Protein AF-A0A958RUN6-F1 (afdb_monomer_lite)

Secondary structure (DSSP, 8-state):
--------S--------------------EEEEETTEEEEHHHHHHHHHHHHHH-SSPPPHHHHHHHHHHHHHHHHHHHHTTGGG-TTGGGT-

Foldseek 3Di:
DDDDDDDDDPDPPPPPPPPPPPPPDDDFAFPDDDPPDTDGPVNLCVVQVVQVVVDPDGDPSVVSVVVVNVVVVVVVVCVVVVVVPDPVNVVVD

Radius of gyration: 27.79 Å; chains: 1; bounding box: 73×77×32 Å

pLDDT: mean 83.46, std 16.83, range [47.75, 97.38]

Structure (mmCIF, N/CA/C/O backbone):
data_AF-A0A958RUN6-F1
#
_entry.id   AF-A0A958RUN6-F1
#
loop_
_atom_site.group_PDB
_atom_site.id
_atom_site.type_symbol
_atom_site.label_atom_id
_atom_site.label_alt_id
_atom_site.label_comp_id
_atom_site.label_asym_id
_atom_site.label_entity_id
_atom_site.label_seq_id
_atom_site.pdbx_PDB_ins_code
_atom_site.Cartn_x
_atom_site.Cartn_y
_atom_site.Cartn_z
_atom_site.occupancy
_atom_site.B_iso_or_equiv
_atom_site.auth_seq_id
_atom_site.auth_comp_id
_atom_site.auth_asym_id
_atom_site.auth_atom_id
_atom_site.pdbx_PDB_model_num
ATOM 1 N N . MET A 1 1 ? -63.294 -54.396 15.831 1.00 54.34 1 MET A N 1
ATOM 2 C CA . MET A 1 1 ? -62.291 -54.966 14.899 1.00 54.34 1 MET A CA 1
ATOM 3 C C . MET A 1 1 ? -62.187 -54.039 13.697 1.00 54.34 1 MET A C 1
ATOM 5 O O . MET A 1 1 ? -63.207 -53.456 13.366 1.00 54.34 1 MET A O 1
ATOM 9 N N . PHE A 1 2 ? -60.991 -53.931 13.099 1.00 47.75 2 PHE A N 1
ATOM 10 C CA . PHE A 1 2 ? -60.536 -52.940 12.096 1.00 47.75 2 PHE A CA 1
ATOM 11 C C . PHE A 1 2 ? -60.237 -51.561 12.708 1.00 47.75 2 PHE A C 1
ATOM 13 O O . PHE A 1 2 ? -61.108 -50.955 13.308 1.00 47.75 2 PHE A O 1
ATOM 20 N N . GLY A 1 3 ? -59.041 -50.985 12.661 1.00 49.62 3 GLY A N 1
ATOM 21 C CA . GLY A 1 3 ? -57.762 -51.330 12.043 1.00 49.62 3 GLY A CA 1
ATOM 22 C C . GLY A 1 3 ? -56.915 -50.053 12.133 1.00 49.62 3 GLY A C 1
ATOM 23 O O . GLY A 1 3 ? -57.400 -48.982 11.784 1.00 49.62 3 GLY A O 1
ATOM 24 N N . LYS A 1 4 ? -55.708 -50.134 12.700 1.00 60.91 4 LYS A N 1
ATOM 25 C CA . LYS A 1 4 ? -54.803 -48.994 12.919 1.00 60.91 4 LYS A CA 1
ATOM 26 C C . LYS A 1 4 ? -54.509 -48.289 11.584 1.00 60.91 4 LYS A C 1
ATOM 28 O O . LYS A 1 4 ? -53.932 -48.902 10.692 1.00 60.91 4 LYS A O 1
ATOM 33 N N . MET A 1 5 ? -54.907 -47.021 11.460 1.00 56.72 5 MET A N 1
ATOM 34 C CA . MET A 1 5 ? -54.554 -46.150 10.335 1.00 56.72 5 MET A CA 1
ATOM 35 C C . MET A 1 5 ? -53.115 -45.652 10.539 1.00 56.72 5 MET A C 1
ATOM 37 O O . MET A 1 5 ? -52.836 -44.916 11.485 1.00 56.72 5 MET A O 1
ATOM 41 N N . ASN A 1 6 ? -52.202 -46.103 9.681 1.00 57.47 6 ASN A N 1
ATOM 42 C CA . ASN A 1 6 ? -50.788 -45.737 9.679 1.00 57.47 6 ASN A CA 1
ATOM 43 C C . ASN A 1 6 ? -50.580 -44.319 9.087 1.00 57.47 6 ASN A C 1
ATOM 45 O O . ASN A 1 6 ? -50.983 -44.067 7.958 1.00 57.47 6 ASN A O 1
ATOM 49 N N . TRP A 1 7 ? -49.998 -43.426 9.903 1.00 52.91 7 TRP A N 1
ATOM 50 C CA . TRP A 1 7 ? -48.974 -42.369 9.669 1.00 52.91 7 TRP A CA 1
ATOM 51 C C . TRP A 1 7 ? -48.531 -42.058 8.207 1.00 52.91 7 TRP A C 1
ATOM 53 O O . TRP A 1 7 ? -48.427 -43.004 7.432 1.00 52.91 7 TRP A O 1
ATOM 63 N N . PRO A 1 8 ? -47.981 -40.870 7.834 1.00 49.72 8 PRO A N 1
ATOM 64 C CA . PRO A 1 8 ? -48.218 -39.446 8.152 1.00 49.72 8 PRO A CA 1
ATOM 65 C C . PRO A 1 8 ? -48.454 -38.586 6.877 1.00 49.72 8 PRO A C 1
ATOM 67 O O . PRO A 1 8 ? -47.706 -38.681 5.911 1.00 49.72 8 PRO A O 1
ATOM 70 N N . PHE A 1 9 ? -49.381 -37.628 6.879 1.00 50.22 9 PHE A N 1
ATOM 71 C CA . PHE A 1 9 ? -49.425 -36.597 5.813 1.00 50.22 9 PHE A CA 1
ATOM 72 C C . PHE A 1 9 ? -49.177 -35.169 6.325 1.00 50.22 9 PHE A C 1
ATOM 74 O O . PHE A 1 9 ? -49.321 -34.203 5.587 1.00 50.22 9 PHE A O 1
ATOM 81 N N . ALA A 1 10 ? -48.743 -35.026 7.581 1.00 52.75 10 ALA A N 1
ATOM 82 C CA . ALA A 1 10 ? -48.574 -33.736 8.253 1.00 52.75 10 ALA A CA 1
ATOM 83 C C . ALA A 1 10 ? -47.124 -33.212 8.281 1.00 52.75 10 ALA A C 1
ATOM 85 O O . ALA A 1 10 ? -46.746 -32.511 9.214 1.00 52.75 10 ALA A O 1
ATOM 86 N N . ILE A 1 11 ? -46.289 -33.548 7.293 1.00 54.38 11 ILE A N 1
ATOM 87 C CA . ILE A 1 11 ? -44.925 -33.002 7.197 1.00 54.38 11 ILE A CA 1
ATOM 88 C C . ILE A 1 11 ? -44.696 -32.491 5.774 1.00 54.38 11 ILE A C 1
ATOM 90 O O . ILE A 1 11 ? -43.886 -33.018 5.019 1.00 54.38 11 ILE A O 1
ATOM 94 N N . LEU A 1 12 ? -45.425 -31.440 5.395 1.00 49.34 12 LEU A N 1
ATOM 95 C CA . LEU A 1 12 ? -44.967 -30.539 4.339 1.00 49.34 12 LEU A CA 1
ATOM 96 C C . LEU A 1 12 ? -43.969 -29.579 4.996 1.00 49.34 12 LEU A C 1
ATOM 98 O O . LEU A 1 12 ? -44.291 -28.469 5.406 1.00 49.34 12 LEU A O 1
ATOM 102 N N . MET A 1 13 ? -42.758 -30.103 5.191 1.00 51.69 13 MET A N 1
ATOM 103 C CA . MET A 1 13 ? -41.558 -29.353 5.533 1.00 51.69 13 MET A CA 1
ATOM 104 C C . MET A 1 13 ? -41.345 -28.273 4.463 1.00 51.69 13 MET A C 1
ATOM 106 O O . MET A 1 13 ? -40.779 -28.532 3.404 1.00 51.69 13 MET A O 1
ATOM 110 N N . THR A 1 14 ? -41.756 -27.038 4.733 1.00 55.31 14 THR A N 1
ATOM 111 C CA . THR A 1 14 ? -41.136 -25.856 4.124 1.00 55.31 14 THR A CA 1
ATOM 112 C C . THR A 1 14 ? -39.765 -25.664 4.765 1.00 55.31 14 THR A C 1
ATOM 114 O O . THR A 1 14 ? -39.561 -24.787 5.601 1.00 55.31 14 THR A O 1
ATOM 117 N N . THR A 1 15 ? -38.815 -26.535 4.430 1.00 59.66 15 THR A N 1
ATOM 118 C CA . THR A 1 15 ? -37.400 -26.296 4.709 1.00 59.66 15 THR A CA 1
ATOM 119 C C . THR A 1 15 ? -36.904 -25.278 3.694 1.00 59.66 15 THR A C 1
ATOM 121 O O . THR A 1 15 ? -36.520 -25.638 2.582 1.00 59.66 15 THR A O 1
ATOM 124 N N . SER A 1 16 ? -36.945 -23.999 4.066 1.00 60.19 16 SER A N 1
ATOM 125 C CA . SER A 1 16 ? -36.186 -22.953 3.385 1.00 60.19 16 SER A CA 1
ATOM 126 C C . SER A 1 16 ? -34.706 -23.307 3.486 1.00 60.19 16 SER A C 1
ATOM 128 O O . SER A 1 16 ? -34.081 -23.130 4.530 1.00 60.19 16 SER A O 1
ATOM 130 N N . ILE A 1 17 ? -34.155 -23.867 2.412 1.00 67.31 17 ILE A N 1
ATOM 131 C CA . ILE A 1 17 ? -32.720 -24.088 2.280 1.00 67.31 17 ILE A CA 1
ATOM 132 C C . ILE A 1 17 ? -32.096 -22.703 2.097 1.00 67.31 17 ILE A C 1
ATOM 134 O O . ILE A 1 17 ? -32.118 -22.135 1.007 1.00 67.31 17 ILE A O 1
ATOM 138 N N . PHE A 1 18 ? -31.577 -22.137 3.186 1.00 60.78 18 PHE A N 1
ATOM 139 C CA . PHE A 1 18 ? -30.639 -21.023 3.128 1.00 60.78 18 PHE A CA 1
ATOM 140 C C . PHE A 1 18 ? -29.363 -21.540 2.462 1.00 60.78 18 PHE A C 1
ATOM 142 O O . PHE A 1 18 ? -28.548 -22.227 3.076 1.00 60.78 18 PHE A O 1
ATOM 149 N N . PHE A 1 19 ? -29.234 -21.269 1.167 1.00 66.06 19 PHE A N 1
ATOM 150 C CA . PHE A 1 19 ? -28.048 -21.579 0.385 1.00 66.06 19 PHE A CA 1
ATOM 151 C C . PHE A 1 19 ? -26.960 -20.553 0.738 1.00 66.06 19 PHE A C 1
ATOM 153 O O . PHE A 1 19 ? -26.803 -19.533 0.072 1.00 66.06 19 PHE A O 1
ATOM 160 N N . SER A 1 20 ? -26.252 -20.782 1.845 1.00 63.56 20 SER A N 1
ATOM 161 C CA . SER A 1 20 ? -25.063 -20.003 2.199 1.00 63.56 20 SER A CA 1
ATOM 162 C C . SER A 1 20 ? -23.908 -20.435 1.301 1.00 63.56 20 SER A C 1
ATOM 164 O O . SER A 1 20 ? -23.175 -21.374 1.609 1.00 63.56 20 SER A O 1
ATOM 166 N N . SER A 1 21 ? -23.767 -19.759 0.163 1.00 61.06 21 SER A N 1
ATOM 167 C CA . SER A 1 21 ? -22.623 -19.884 -0.739 1.00 61.06 21 SER A CA 1
ATOM 168 C C . SER A 1 21 ? -21.360 -19.389 -0.030 1.00 61.06 21 SER A C 1
ATOM 170 O O . SER A 1 21 ? -21.030 -18.206 -0.082 1.00 61.06 21 SER A O 1
ATOM 172 N N . HIS A 1 22 ? -20.643 -20.280 0.653 1.00 63.06 22 HIS A N 1
ATOM 173 C CA . HIS A 1 22 ? -19.306 -19.972 1.150 1.00 63.06 22 HIS A CA 1
ATOM 174 C C . HIS A 1 22 ? -18.351 -20.002 -0.051 1.00 63.06 22 HIS A C 1
ATOM 176 O O . HIS A 1 22 ? -17.790 -21.041 -0.392 1.00 63.06 22 HIS A O 1
ATOM 182 N N . LEU A 1 23 ? -18.210 -18.869 -0.746 1.00 67.88 23 LEU A N 1
ATOM 183 C CA . LEU A 1 23 ? -17.143 -18.690 -1.727 1.00 67.88 23 LEU A CA 1
ATOM 184 C C . LEU A 1 23 ? -15.809 -18.807 -0.974 1.00 67.88 23 LEU A C 1
ATOM 186 O O . LEU A 1 23 ? -15.407 -17.896 -0.251 1.00 67.88 23 LEU A O 1
ATOM 190 N N . GLN A 1 24 ? -15.142 -19.953 -1.095 1.00 60.12 24 GLN A N 1
ATOM 191 C CA . GLN A 1 24 ? -13.755 -20.098 -0.671 1.00 60.12 24 GLN A CA 1
ATOM 192 C C . GLN A 1 24 ? -12.886 -19.355 -1.685 1.00 60.12 24 GL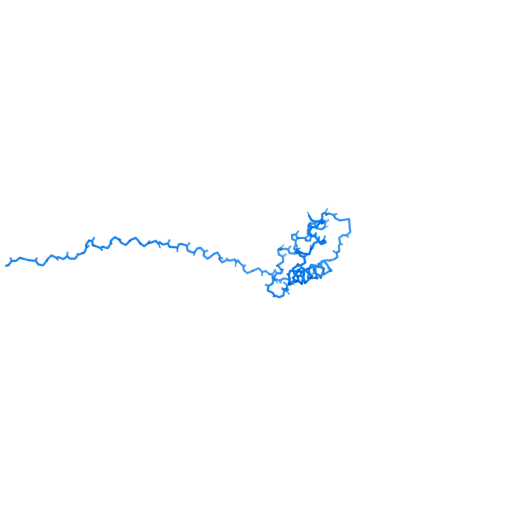N A C 1
ATOM 194 O O . GLN A 1 24 ? -12.606 -19.863 -2.769 1.00 60.12 24 GLN A O 1
ATOM 199 N N . ALA A 1 25 ? -12.486 -18.131 -1.339 1.00 71.38 25 ALA A N 1
ATOM 200 C CA . ALA A 1 25 ? -11.452 -17.420 -2.074 1.00 71.38 25 ALA A CA 1
ATOM 201 C C . ALA A 1 25 ? -10.154 -18.245 -2.031 1.00 71.38 25 ALA A C 1
ATOM 203 O O . ALA A 1 25 ? -9.752 -18.731 -0.969 1.00 71.38 25 ALA A O 1
ATOM 204 N N . ALA A 1 26 ? -9.516 -18.429 -3.189 1.00 75.06 26 ALA A N 1
ATOM 205 C CA . ALA A 1 26 ? -8.224 -19.101 -3.280 1.00 75.06 26 ALA A CA 1
ATOM 206 C C . ALA A 1 26 ? -7.188 -18.385 -2.388 1.00 75.06 26 ALA A C 1
ATOM 208 O O . ALA A 1 26 ? -7.287 -17.169 -2.208 1.00 75.06 26 ALA A O 1
ATOM 209 N N . PRO A 1 27 ? -6.194 -19.099 -1.824 1.00 73.69 27 PRO A N 1
ATOM 210 C CA . PRO A 1 27 ? -5.156 -18.470 -1.017 1.00 73.69 27 PRO A CA 1
ATOM 211 C C . PRO A 1 27 ? -4.372 -17.468 -1.873 1.00 73.69 27 PRO A C 1
ATOM 213 O O . PRO A 1 27 ? -3.604 -17.849 -2.755 1.00 73.69 27 PRO A O 1
ATOM 216 N N . GLN A 1 28 ? -4.594 -16.179 -1.621 1.00 85.94 28 GLN A N 1
ATOM 217 C CA . GLN A 1 28 ? -3.907 -15.094 -2.312 1.00 85.94 28 GLN A CA 1
ATOM 218 C C . GLN A 1 28 ? -2.536 -14.866 -1.672 1.00 85.94 28 GLN A C 1
ATOM 220 O O . GLN A 1 28 ? -2.390 -14.907 -0.448 1.00 85.94 28 GLN A O 1
ATOM 225 N N . LYS A 1 29 ? -1.510 -14.633 -2.497 1.00 94.44 29 LYS A N 1
ATOM 226 C CA . LYS A 1 29 ? -0.168 -14.313 -2.002 1.00 94.44 29 LYS A CA 1
ATOM 227 C C . LYS A 1 29 ? -0.179 -12.898 -1.430 1.00 94.44 29 LYS A C 1
ATOM 229 O O . LYS A 1 29 ? -0.362 -11.947 -2.178 1.00 94.44 29 LYS A O 1
ATOM 234 N N . VAL A 1 30 ? 0.036 -12.773 -0.127 1.00 95.50 30 VAL A N 1
ATOM 235 C CA . VAL A 1 30 ? 0.135 -11.484 0.573 1.00 95.50 30 VAL A CA 1
ATOM 236 C C . VAL A 1 30 ? 1.556 -10.943 0.427 1.00 95.50 30 VAL A C 1
ATOM 238 O O . VAL A 1 30 ? 2.515 -11.689 0.637 1.00 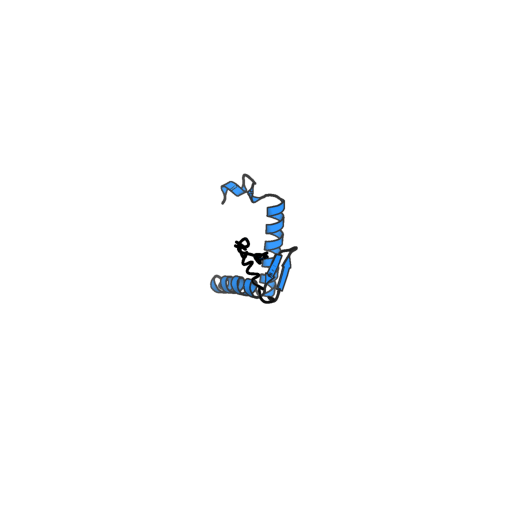95.50 30 VAL A O 1
ATOM 241 N N . VAL A 1 31 ? 1.690 -9.672 0.050 1.00 95.81 31 VAL A N 1
ATOM 242 C CA . VAL A 1 31 ? 2.986 -8.981 -0.074 1.00 95.81 31 VAL A CA 1
ATOM 243 C C . VAL A 1 31 ? 3.245 -8.018 1.080 1.00 95.81 31 VAL A C 1
ATOM 245 O O . VAL A 1 31 ? 4.397 -7.833 1.458 1.00 95.81 31 VAL A O 1
ATOM 248 N N . ALA A 1 32 ? 2.190 -7.477 1.690 1.00 95.25 32 ALA A N 1
ATOM 249 C CA . ALA A 1 32 ? 2.268 -6.684 2.911 1.00 95.25 32 ALA A CA 1
ATOM 250 C C . ALA A 1 32 ? 0.966 -6.797 3.718 1.00 95.25 32 ALA A C 1
ATOM 252 O O . ALA A 1 32 ? -0.081 -7.173 3.191 1.00 95.25 32 ALA A O 1
ATOM 253 N N . GLN A 1 33 ? 1.030 -6.481 5.009 1.00 95.56 33 GLN A N 1
ATOM 254 C CA . GLN A 1 33 ? -0.136 -6.429 5.889 1.00 95.56 33 GLN A CA 1
ATOM 255 C C . GLN A 1 33 ? -0.031 -5.204 6.799 1.00 95.56 33 GLN A C 1
ATOM 257 O O . GLN A 1 33 ? 0.993 -5.011 7.456 1.00 95.56 33 GLN A O 1
ATOM 262 N N . VAL A 1 34 ? -1.102 -4.412 6.862 1.00 94.38 34 VAL A N 1
ATOM 263 C CA . VAL A 1 34 ? -1.223 -3.222 7.711 1.00 94.38 34 VAL A CA 1
ATOM 264 C C . VAL A 1 34 ? -2.398 -3.424 8.661 1.00 94.38 34 VAL A C 1
ATOM 266 O O . VAL A 1 34 ? -3.563 -3.298 8.291 1.00 94.38 34 VAL A O 1
ATOM 269 N N . ASN A 1 35 ? -2.094 -3.768 9.915 1.00 92.06 35 ASN A N 1
ATOM 270 C CA . ASN A 1 35 ? -3.087 -4.191 10.907 1.00 92.06 35 ASN A CA 1
ATOM 271 C C . ASN A 1 35 ? -3.937 -5.374 10.398 1.00 92.06 35 ASN A C 1
ATOM 273 O O . ASN A 1 35 ? -3.429 -6.491 10.265 1.00 92.06 35 ASN A O 1
ATOM 277 N N . ALA A 1 36 ? -5.227 -5.146 10.143 1.00 91.19 36 ALA A N 1
ATOM 278 C CA . ALA A 1 36 ? -6.144 -6.153 9.617 1.00 91.19 36 ALA A CA 1
ATOM 279 C C . ALA A 1 36 ? -6.172 -6.197 8.078 1.00 91.19 36 ALA A C 1
ATOM 281 O O . ALA A 1 36 ? -6.579 -7.221 7.526 1.00 91.19 36 ALA A O 1
ATOM 282 N N . GLU A 1 37 ? -5.709 -5.136 7.412 1.00 93.06 37 GLU A N 1
ATOM 283 C CA . GLU A 1 37 ? -5.743 -4.994 5.957 1.00 93.06 37 GLU A CA 1
ATOM 284 C C . GLU A 1 37 ? -4.561 -5.721 5.314 1.00 93.06 37 GLU A C 1
ATOM 286 O O . GLU A 1 37 ? -3.426 -5.654 5.803 1.00 93.06 37 GLU A O 1
ATOM 291 N N . LYS A 1 38 ? -4.816 -6.455 4.230 1.00 94.75 38 LYS A N 1
ATOM 292 C CA . LYS A 1 38 ? -3.802 -7.253 3.534 1.00 94.75 38 LYS A CA 1
ATOM 293 C C . LYS A 1 38 ? -3.660 -6.741 2.118 1.00 94.75 38 LYS A C 1
ATOM 295 O O . LYS A 1 38 ? -4.621 -6.768 1.372 1.00 94.75 38 LYS A O 1
ATOM 300 N N . ILE A 1 39 ? -2.434 -6.411 1.737 1.00 94.50 39 ILE A N 1
ATOM 301 C CA . ILE A 1 39 ? -2.098 -6.074 0.360 1.00 94.50 39 ILE A CA 1
ATOM 302 C C . ILE A 1 39 ? -1.653 -7.363 -0.320 1.00 94.50 39 ILE A C 1
ATOM 304 O O . ILE A 1 39 ? -0.620 -7.959 0.026 1.00 94.50 39 ILE A O 1
ATOM 308 N N . THR A 1 40 ? -2.458 -7.841 -1.258 1.00 96.44 40 THR A N 1
ATOM 309 C CA . THR A 1 40 ? -2.148 -9.027 -2.052 1.00 96.44 40 THR A CA 1
ATOM 310 C C . THR A 1 40 ? -1.244 -8.678 -3.230 1.00 96.44 40 THR A C 1
ATOM 312 O O . THR A 1 40 ? -1.139 -7.534 -3.664 1.00 96.44 40 THR A O 1
ATOM 315 N N . LEU A 1 41 ? -0.568 -9.687 -3.779 1.00 95.69 41 LEU A N 1
ATOM 316 C CA . LEU A 1 41 ? 0.251 -9.518 -4.976 1.00 95.69 41 LEU A CA 1
ATOM 317 C C . LEU A 1 41 ? -0.589 -9.044 -6.174 1.00 95.69 41 LEU A C 1
ATOM 319 O O . LEU A 1 41 ? -0.065 -8.341 -7.031 1.00 95.69 41 LEU A O 1
ATOM 323 N N . ALA A 1 42 ? -1.856 -9.459 -6.252 1.00 95.00 42 ALA A N 1
ATOM 324 C CA . ALA A 1 42 ? -2.748 -9.081 -7.342 1.00 95.00 42 ALA A CA 1
ATOM 325 C C . ALA A 1 42 ? -3.056 -7.581 -7.296 1.00 95.00 42 ALA A C 1
ATOM 327 O O . ALA A 1 42 ? -2.777 -6.890 -8.269 1.00 95.00 42 ALA A O 1
ATOM 328 N N . GLU A 1 43 ? -3.517 -7.090 -6.143 1.00 94.44 43 GLU A N 1
ATOM 329 C CA . GLU A 1 43 ? -3.796 -5.666 -5.917 1.00 94.44 43 GLU A CA 1
ATOM 330 C C . GLU A 1 43 ? -2.540 -4.817 -6.120 1.00 94.44 43 GLU A C 1
ATOM 332 O O . GLU A 1 43 ? -2.574 -3.814 -6.821 1.00 94.44 43 GLU A O 1
ATOM 337 N N . PHE A 1 44 ? -1.396 -5.255 -5.581 1.00 97.19 44 PHE A N 1
ATOM 338 C CA . PHE A 1 44 ? -0.133 -4.547 -5.775 1.00 97.19 44 PHE A CA 1
ATOM 339 C C . PHE A 1 44 ? 0.218 -4.375 -7.259 1.00 97.19 44 PHE A C 1
ATOM 341 O O . PHE A 1 44 ? 0.606 -3.285 -7.672 1.00 97.19 44 PHE A O 1
ATOM 348 N N . ASN A 1 45 ? 0.108 -5.444 -8.054 1.00 96.81 45 ASN A N 1
ATOM 349 C CA . ASN A 1 45 ? 0.436 -5.367 -9.474 1.00 96.81 45 ASN A CA 1
ATOM 350 C C . ASN A 1 45 ? -0.566 -4.491 -10.229 1.00 96.81 45 ASN A C 1
ATOM 352 O O . ASN A 1 45 ? -0.138 -3.697 -11.049 1.00 96.81 45 ASN A O 1
ATOM 356 N N . GLU A 1 46 ? -1.864 -4.593 -9.935 1.00 96.62 46 GLU A N 1
ATOM 357 C CA . GLU A 1 46 ? -2.890 -3.759 -10.574 1.00 96.62 46 GLU A CA 1
ATOM 358 C C . GLU A 1 46 ? -2.624 -2.263 -10.355 1.00 96.62 46 GLU A C 1
ATOM 360 O O . GLU A 1 46 ? -2.609 -1.474 -11.302 1.00 96.62 46 GLU A O 1
ATOM 365 N N . GLU A 1 47 ? -2.345 -1.882 -9.111 1.00 95.38 47 GLU A N 1
ATOM 366 C CA . GLU A 1 47 ? -2.055 -0.497 -8.747 1.00 95.38 47 GLU A CA 1
ATOM 367 C C . GLU A 1 47 ? -0.727 -0.014 -9.346 1.00 95.38 47 GLU A C 1
ATOM 369 O O . GLU A 1 47 ? -0.636 1.109 -9.846 1.00 95.38 47 GLU A O 1
ATOM 374 N N . TYR A 1 48 ? 0.301 -0.864 -9.336 1.00 97.25 48 TYR A N 1
ATOM 375 C CA . TYR A 1 48 ? 1.608 -0.531 -9.896 1.00 97.25 48 TYR A CA 1
ATOM 376 C C . TYR A 1 48 ? 1.564 -0.399 -11.424 1.00 97.25 48 TYR A C 1
ATOM 378 O O . TYR A 1 48 ? 2.115 0.558 -11.963 1.00 97.25 48 TYR A O 1
ATOM 386 N N . ASP A 1 49 ? 0.856 -1.292 -12.118 1.00 97.38 49 ASP A N 1
ATOM 387 C CA . ASP A 1 49 ? 0.682 -1.246 -13.573 1.00 97.38 49 ASP A CA 1
ATOM 388 C C . ASP A 1 49 ? -0.022 0.057 -13.996 1.00 97.38 49 ASP A C 1
ATOM 390 O O . ASP A 1 49 ? 0.326 0.656 -15.018 1.00 97.38 49 ASP A O 1
ATOM 394 N N . ARG A 1 50 ? -0.967 0.553 -13.183 1.00 96.00 50 ARG A N 1
ATOM 395 C CA . ARG A 1 50 ? -1.590 1.868 -13.398 1.00 96.00 50 ARG A CA 1
ATOM 396 C C . ARG A 1 50 ? -0.572 3.004 -13.284 1.00 96.00 50 ARG A C 1
ATOM 398 O O . ARG A 1 50 ? -0.531 3.874 -14.151 1.00 96.00 50 ARG A O 1
ATOM 405 N N . VAL A 1 51 ? 0.279 2.987 -12.258 1.00 95.56 51 VAL A N 1
ATOM 406 C CA . VAL A 1 51 ? 1.329 4.006 -12.074 1.00 95.56 51 VAL A CA 1
ATOM 407 C C . VAL A 1 51 ? 2.360 3.963 -13.201 1.00 95.56 51 VAL A C 1
ATOM 409 O O . VAL A 1 51 ? 2.766 5.016 -13.694 1.00 95.56 51 VAL A O 1
ATOM 412 N N . GLU A 1 52 ? 2.757 2.772 -13.655 1.00 96.19 52 GLU A N 1
ATOM 413 C CA . GLU A 1 52 ? 3.645 2.624 -14.813 1.00 96.19 52 GLU A CA 1
ATOM 414 C C . GLU A 1 52 ? 3.020 3.187 -16.095 1.00 96.19 52 GLU A C 1
ATOM 416 O O . GLU A 1 52 ? 3.723 3.791 -16.903 1.00 96.19 52 GLU A O 1
ATOM 421 N N . ALA A 1 53 ? 1.706 3.035 -16.279 1.00 96.94 53 ALA A N 1
ATOM 422 C CA . ALA A 1 53 ? 1.005 3.570 -17.444 1.00 96.94 53 ALA A CA 1
ATOM 423 C C . ALA A 1 53 ? 0.869 5.105 -17.422 1.00 96.94 53 ALA A C 1
ATOM 425 O O . ALA A 1 53 ? 0.832 5.739 -18.479 1.00 96.94 53 ALA A O 1
ATOM 426 N N . GLU A 1 54 ? 0.784 5.708 -16.236 1.00 95.81 54 GLU A N 1
ATOM 427 C CA . GLU A 1 54 ? 0.506 7.139 -16.056 1.00 95.81 54 GLU A CA 1
ATOM 428 C C . GLU A 1 54 ? 1.766 7.994 -15.849 1.00 95.81 54 GLU A C 1
ATOM 430 O O . GLU A 1 54 ? 1.686 9.225 -15.822 1.00 95.81 54 GLU A O 1
ATOM 435 N N . THR A 1 55 ? 2.942 7.376 -15.712 1.00 94.25 55 THR A N 1
ATOM 436 C CA . THR A 1 55 ? 4.177 8.088 -15.372 1.00 94.25 55 THR A CA 1
ATOM 437 C C . THR A 1 55 ? 5.360 7.697 -16.257 1.00 94.25 55 THR A C 1
ATOM 439 O O . THR A 1 55 ? 5.568 6.542 -16.602 1.00 94.25 55 THR A O 1
ATOM 442 N N . ILE A 1 56 ? 6.183 8.688 -16.618 1.00 95.31 56 ILE A N 1
ATOM 443 C CA . ILE A 1 56 ? 7.333 8.499 -17.524 1.00 95.31 56 ILE A CA 1
ATOM 444 C C . ILE A 1 56 ? 8.478 7.726 -16.849 1.00 95.31 56 ILE A C 1
ATOM 446 O O . ILE A 1 56 ? 9.221 7.010 -17.515 1.00 95.31 56 ILE A O 1
ATOM 450 N N . ASN A 1 57 ? 8.650 7.899 -15.538 1.00 94.62 57 ASN A N 1
ATOM 451 C CA . ASN A 1 57 ? 9.703 7.256 -14.758 1.00 94.62 57 ASN A CA 1
ATOM 452 C C . ASN A 1 57 ? 9.107 6.662 -13.473 1.00 94.62 57 ASN A C 1
ATOM 454 O O . ASN A 1 57 ? 9.120 7.340 -12.439 1.00 94.62 57 ASN A O 1
ATOM 458 N N . PRO A 1 58 ? 8.522 5.455 -13.543 1.00 94.56 58 PRO A N 1
ATOM 459 C CA . PRO A 1 58 ? 7.894 4.835 -12.387 1.00 94.56 58 PRO A CA 1
ATOM 460 C C . PRO A 1 58 ? 8.920 4.521 -11.289 1.00 94.56 58 PRO A C 1
ATOM 462 O O . PRO A 1 58 ? 10.092 4.258 -11.580 1.00 94.56 58 PRO A O 1
ATOM 465 N N . PRO A 1 59 ? 8.502 4.561 -10.012 1.00 95.75 59 PRO A N 1
ATOM 466 C CA . PRO A 1 59 ? 9.361 4.161 -8.908 1.00 95.75 59 PRO A CA 1
ATOM 467 C C . PRO A 1 59 ? 9.655 2.651 -8.967 1.00 95.75 59 PRO A C 1
ATOM 469 O O . PRO A 1 59 ? 8.857 1.890 -9.506 1.00 95.75 59 PRO A O 1
ATOM 472 N N . PRO A 1 60 ? 10.755 2.172 -8.363 1.00 97.12 60 PRO A N 1
ATOM 473 C CA . PRO A 1 60 ? 10.958 0.740 -8.159 1.00 97.12 60 PRO A CA 1
ATOM 474 C C . PRO A 1 60 ? 9.820 0.118 -7.337 1.00 97.12 60 PRO A C 1
ATOM 476 O O . PRO A 1 60 ? 9.301 0.748 -6.412 1.00 97.12 60 PRO A O 1
ATOM 479 N N . LYS A 1 61 ? 9.480 -1.144 -7.622 1.00 95.88 61 LYS A N 1
ATOM 480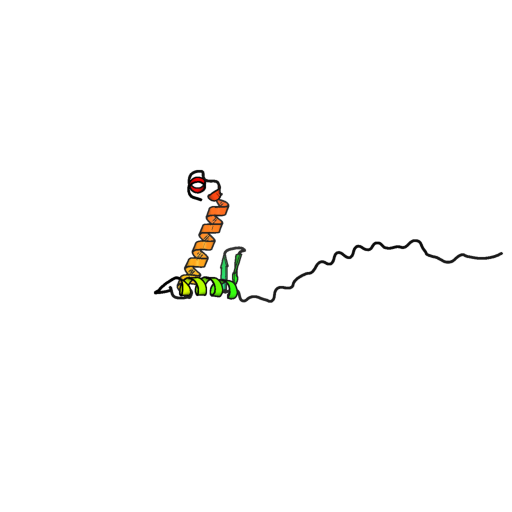 C CA . LYS A 1 61 ? 8.383 -1.882 -6.968 1.00 95.88 61 LYS A CA 1
ATOM 481 C C . LYS A 1 61 ? 8.478 -1.891 -5.443 1.00 95.88 61 LYS A C 1
ATOM 483 O O . LYS A 1 61 ? 7.461 -1.777 -4.769 1.00 95.88 61 LYS A O 1
ATOM 488 N N . GLU A 1 62 ? 9.683 -2.012 -4.897 1.00 96.31 62 GLU A N 1
ATOM 489 C CA . GLU A 1 62 ? 9.920 -2.006 -3.452 1.00 96.31 62 GLU A CA 1
ATOM 490 C C . GLU A 1 62 ? 9.560 -0.657 -2.824 1.00 96.31 62 GLU A C 1
ATOM 492 O O . GLU A 1 62 ? 8.920 -0.619 -1.776 1.00 96.31 62 GLU A O 1
ATOM 497 N N . ILE A 1 63 ? 9.932 0.439 -3.490 1.00 97.12 63 ILE A N 1
ATOM 498 C CA . ILE A 1 63 ? 9.627 1.800 -3.039 1.00 97.12 63 ILE A CA 1
ATOM 499 C C . ILE A 1 63 ? 8.126 2.059 -3.144 1.00 97.12 63 ILE A C 1
ATOM 501 O O . ILE A 1 63 ? 7.521 2.562 -2.205 1.00 97.12 63 ILE A O 1
ATOM 505 N N . PHE A 1 64 ? 7.503 1.636 -4.244 1.00 97.19 64 PHE A N 1
ATOM 506 C CA . PHE A 1 64 ? 6.058 1.753 -4.401 1.00 97.19 64 PHE A CA 1
ATOM 507 C C . PHE A 1 64 ? 5.286 0.972 -3.329 1.00 97.19 64 PHE A C 1
ATOM 509 O O . PHE A 1 64 ? 4.310 1.476 -2.779 1.00 97.19 64 PHE A O 1
ATOM 516 N N . LEU A 1 65 ? 5.735 -0.242 -2.985 1.00 97.00 65 LEU A N 1
ATOM 517 C CA . LEU A 1 65 ? 5.124 -1.028 -1.912 1.00 97.00 65 LEU A CA 1
ATOM 518 C C . LEU A 1 65 ? 5.244 -0.320 -0.556 1.00 97.00 65 LEU A C 1
ATOM 520 O O . LEU A 1 65 ? 4.291 -0.328 0.221 1.00 97.00 65 LEU A O 1
ATOM 524 N N . GLU A 1 66 ? 6.396 0.291 -0.269 1.00 97.06 66 GLU A N 1
ATOM 525 C CA . GLU A 1 66 ? 6.583 1.092 0.942 1.00 97.06 66 GLU A CA 1
ATOM 526 C C . GLU A 1 66 ? 5.611 2.280 0.973 1.00 97.06 66 GLU A C 1
ATOM 528 O O . GLU A 1 66 ? 4.943 2.497 1.986 1.00 97.06 66 GLU A O 1
ATOM 533 N N . ASP A 1 67 ? 5.473 3.007 -0.135 1.00 96.69 67 ASP A N 1
ATOM 534 C CA . ASP A 1 67 ? 4.556 4.143 -0.238 1.00 96.69 67 ASP A CA 1
ATOM 535 C C . ASP A 1 67 ? 3.090 3.724 -0.067 1.00 96.69 67 ASP A C 1
ATOM 537 O O . ASP A 1 67 ? 2.356 4.383 0.672 1.00 96.69 67 ASP A O 1
ATOM 541 N N . LEU A 1 68 ? 2.674 2.594 -0.651 1.00 95.56 68 LEU A N 1
ATOM 542 C CA . LEU A 1 68 ? 1.339 2.023 -0.437 1.00 95.56 68 LEU A CA 1
ATOM 543 C C . LEU A 1 68 ? 1.089 1.686 1.037 1.00 95.56 68 LEU A C 1
ATOM 545 O O . LEU A 1 68 ? 0.045 2.028 1.590 1.00 95.56 68 LEU A O 1
ATOM 549 N N . VAL A 1 69 ? 2.057 1.057 1.707 1.00 96.62 69 VAL A N 1
ATOM 550 C CA . VAL A 1 69 ? 1.947 0.747 3.141 1.00 96.62 69 VAL A CA 1
ATOM 551 C C . VAL A 1 69 ? 1.843 2.027 3.974 1.00 96.62 69 VAL A C 1
ATOM 553 O O . VAL A 1 69 ? 1.041 2.096 4.906 1.00 96.62 69 VAL A O 1
ATOM 556 N N . ARG A 1 70 ? 2.628 3.060 3.653 1.00 96.94 70 ARG A N 1
ATOM 557 C CA . ARG A 1 70 ? 2.590 4.352 4.361 1.00 96.94 70 ARG A CA 1
ATOM 558 C C . ARG A 1 70 ? 1.271 5.082 4.136 1.00 96.94 70 ARG A C 1
ATOM 560 O O . ARG A 1 70 ? 0.743 5.656 5.089 1.00 96.94 70 ARG A O 1
ATOM 567 N N . TYR A 1 71 ? 0.742 5.033 2.915 1.00 95.88 71 TYR A N 1
ATOM 568 C CA . TYR A 1 71 ? -0.585 5.544 2.593 1.00 95.88 71 TYR A CA 1
ATOM 569 C C . TYR A 1 71 ? -1.647 4.868 3.460 1.00 95.88 71 TYR A C 1
ATOM 571 O O .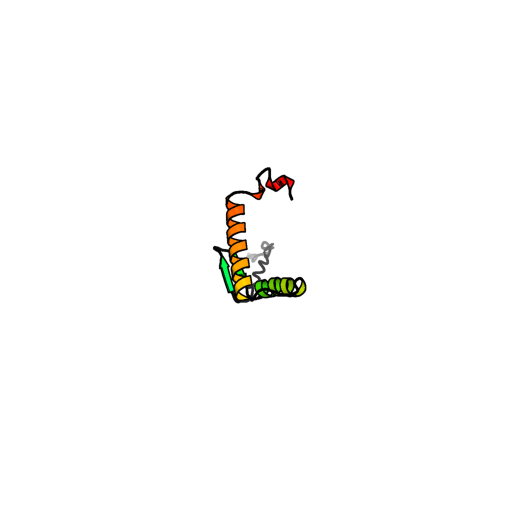 TYR A 1 71 ? -2.397 5.563 4.140 1.00 95.88 71 TYR A O 1
ATOM 579 N N . GLU A 1 72 ? -1.645 3.536 3.522 1.00 95.00 72 GLU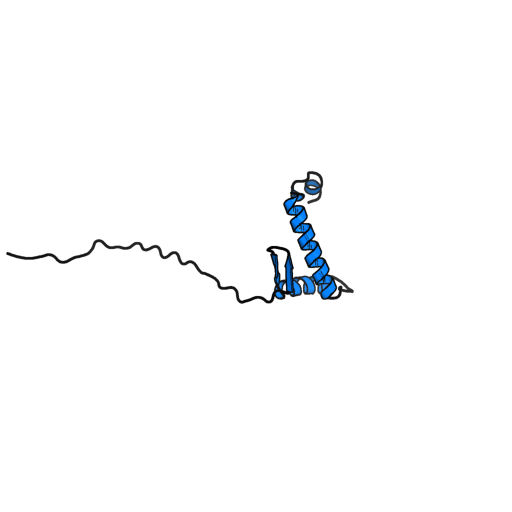 A N 1
ATOM 580 C CA . GLU A 1 72 ? -2.626 2.764 4.289 1.00 95.00 72 GLU A CA 1
ATOM 581 C C . GLU A 1 72 ? -2.561 3.078 5.792 1.00 95.00 72 GLU A C 1
ATOM 583 O O . GLU A 1 72 ? -3.582 3.287 6.446 1.00 95.00 72 GLU A O 1
ATOM 588 N N . ILE A 1 73 ? -1.351 3.209 6.350 1.00 96.62 73 ILE A N 1
ATOM 589 C CA . ILE A 1 73 ? -1.168 3.652 7.740 1.00 96.62 73 ILE A CA 1
ATOM 590 C C . ILE A 1 73 ? -1.793 5.037 7.958 1.00 96.62 73 ILE A C 1
ATOM 592 O O . ILE A 1 73 ? -2.494 5.246 8.950 1.00 96.62 73 ILE A O 1
ATOM 596 N N . GLY A 1 74 ? -1.543 5.980 7.046 1.00 95.94 74 GLY A N 1
ATOM 597 C CA . GLY A 1 74 ? -2.097 7.331 7.114 1.00 95.94 74 GLY A CA 1
ATOM 598 C C . GLY A 1 74 ? -3.619 7.356 6.981 1.00 95.94 74 GLY A C 1
ATOM 599 O O . GLY A 1 74 ? -4.280 8.059 7.743 1.00 95.94 74 GLY A O 1
ATOM 600 N N . ALA A 1 75 ? -4.176 6.559 6.068 1.00 94.81 75 ALA A N 1
ATOM 601 C CA . ALA A 1 75 ? -5.613 6.429 5.853 1.00 94.81 75 ALA A CA 1
ATOM 602 C C . ALA A 1 75 ? -6.318 5.878 7.099 1.00 94.81 75 ALA A C 1
ATOM 604 O O . ALA A 1 75 ? -7.267 6.490 7.587 1.00 94.81 75 ALA A O 1
ATOM 605 N N . GLN A 1 76 ? -5.798 4.796 7.685 1.00 95.25 76 GLN A N 1
ATOM 606 C CA . GLN A 1 76 ? -6.350 4.229 8.918 1.00 95.25 76 GLN A CA 1
ATOM 607 C C . GLN A 1 76 ? -6.248 5.200 10.099 1.00 95.25 76 GLN A C 1
ATOM 609 O O . GLN A 1 76 ? -7.133 5.245 10.954 1.00 95.25 76 GLN A O 1
ATOM 614 N N . GLU A 1 77 ? -5.170 5.980 10.187 1.00 94.94 77 GLU A N 1
ATOM 615 C CA . GLU A 1 77 ? -5.031 6.987 11.237 1.00 94.94 77 GLU A CA 1
ATOM 616 C C . GLU A 1 77 ? -6.009 8.155 11.041 1.00 94.94 77 GLU A C 1
ATOM 618 O O . GLU A 1 77 ? -6.658 8.588 11.996 1.00 94.94 77 GLU A O 1
ATOM 623 N N . ALA A 1 78 ? -6.190 8.615 9.802 1.00 94.31 78 ALA A N 1
ATOM 624 C CA . ALA A 1 78 ? -7.173 9.636 9.457 1.00 94.31 78 ALA A CA 1
ATOM 625 C C . ALA A 1 78 ? -8.612 9.172 9.744 1.00 94.31 78 ALA A C 1
ATOM 627 O O . ALA A 1 78 ? -9.412 9.942 10.280 1.00 94.31 78 ALA A O 1
ATOM 628 N N . GLU A 1 79 ? -8.933 7.907 9.462 1.00 92.69 79 GLU A N 1
ATOM 629 C CA . GLU A 1 79 ? -10.231 7.309 9.782 1.00 92.69 79 GLU A CA 1
ATOM 630 C C . GLU A 1 79 ? -10.476 7.278 11.298 1.00 92.69 79 GLU A C 1
ATOM 632 O O . GLU A 1 79 ? -11.526 7.717 11.775 1.00 92.69 79 GLU A O 1
ATOM 637 N N . LYS A 1 80 ? -9.484 6.846 12.092 1.00 93.75 80 LYS A N 1
ATOM 638 C CA . LYS A 1 80 ? -9.576 6.858 13.565 1.00 93.75 80 LYS A CA 1
ATOM 639 C C . LYS A 1 80 ? -9.824 8.258 14.118 1.00 93.75 80 LYS A C 1
ATOM 641 O O . LYS A 1 80 ? -10.565 8.415 15.090 1.00 93.75 80 LYS A O 1
ATOM 646 N N . GLN A 1 81 ? -9.208 9.263 13.505 1.00 94.62 81 GLN A N 1
ATOM 647 C CA . GLN A 1 81 ? -9.355 10.664 13.888 1.00 94.62 81 GLN A CA 1
ATOM 648 C C . GLN A 1 81 ? -10.613 11.324 13.307 1.00 94.62 81 GLN A C 1
ATOM 650 O O . GLN A 1 81 ? -10.907 12.465 13.663 1.00 94.62 81 GLN A O 1
ATOM 655 N N . LYS A 1 82 ? -11.385 10.615 12.469 1.00 93.19 82 LYS A N 1
ATOM 656 C CA . LYS A 1 82 ? -12.569 11.142 11.776 1.00 93.19 82 LYS A CA 1
ATOM 657 C C . LYS A 1 82 ? -12.254 12.422 11.004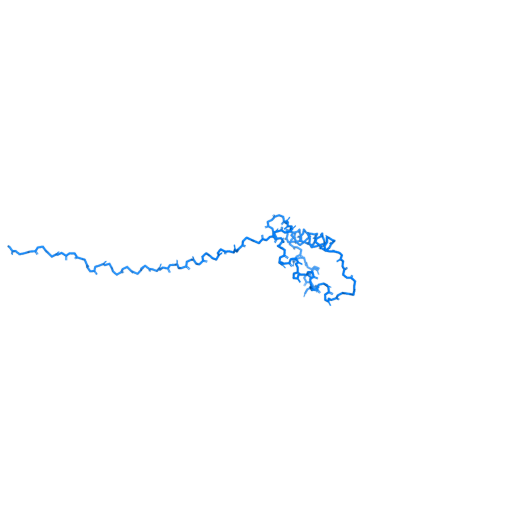 1.00 93.19 82 LYS A C 1
ATOM 659 O O . LYS A 1 82 ? -13.008 13.395 11.054 1.00 93.19 82 LYS A O 1
ATOM 664 N N . ILE A 1 83 ? -11.103 12.438 10.329 1.00 90.31 83 ILE A N 1
ATOM 665 C CA . ILE A 1 83 ? -10.632 13.589 9.544 1.00 90.31 83 ILE A CA 1
ATOM 666 C C . ILE A 1 83 ? -11.609 13.917 8.408 1.00 90.31 83 ILE A C 1
ATOM 668 O O . ILE A 1 83 ? -11.781 15.079 8.053 1.00 90.31 83 ILE A O 1
ATOM 672 N N . ASP A 1 84 ? -12.338 12.921 7.907 1.00 88.50 84 ASP A N 1
ATOM 673 C CA . ASP A 1 84 ? -13.465 13.083 6.983 1.00 88.50 84 ASP A CA 1
ATOM 674 C C . ASP A 1 84 ? -14.594 13.968 7.549 1.00 88.50 84 ASP A C 1
ATOM 676 O O . ASP A 1 84 ? -15.378 14.558 6.803 1.00 88.50 84 ASP A O 1
ATOM 680 N N . GLN A 1 85 ? -14.694 14.086 8.876 1.00 91.12 85 GLN A N 1
ATOM 681 C CA . GLN A 1 85 ? -15.675 14.929 9.549 1.00 91.12 85 GLN A CA 1
ATOM 682 C C . GLN A 1 85 ? -15.194 16.359 9.788 1.00 91.12 85 GLN A C 1
ATOM 684 O O . GLN A 1 85 ? -16.039 17.207 10.108 1.00 91.12 85 GLN A O 1
ATOM 689 N N . ASP A 1 86 ? -13.901 16.632 9.599 1.00 90.12 86 ASP A N 1
ATOM 690 C CA . ASP A 1 86 ? -13.307 17.951 9.783 1.00 90.12 86 ASP A CA 1
ATOM 691 C C . ASP A 1 86 ? -13.935 18.968 8.802 1.00 90.12 86 ASP A C 1
ATOM 693 O O . ASP A 1 86 ? -13.971 18.732 7.588 1.00 90.12 86 ASP A O 1
ATOM 697 N N . PRO A 1 87 ? -14.453 20.115 9.288 1.00 86.50 87 PRO A N 1
ATOM 698 C CA . PRO A 1 87 ? -15.043 21.149 8.440 1.00 86.50 87 PRO A CA 1
ATOM 699 C C . PRO A 1 87 ? -14.109 21.733 7.376 1.00 86.50 87 PRO A C 1
ATOM 701 O O . PRO A 1 87 ? -14.606 22.322 6.417 1.00 86.50 87 PRO A O 1
ATOM 704 N N . ILE A 1 88 ? -12.791 21.660 7.570 1.00 88.25 88 ILE A N 1
ATOM 705 C CA . ILE A 1 88 ? -11.792 22.104 6.593 1.00 88.25 88 ILE A CA 1
ATOM 706 C C . ILE A 1 88 ? -11.741 21.101 5.444 1.00 88.25 88 ILE A C 1
ATOM 708 O O . ILE A 1 88 ? -11.864 21.495 4.291 1.00 88.25 88 ILE A O 1
ATOM 712 N N . VAL A 1 89 ? -11.651 19.808 5.759 1.00 86.44 89 VAL A N 1
ATOM 713 C CA . VAL A 1 89 ? -11.569 18.736 4.759 1.00 86.44 89 VAL A CA 1
ATOM 714 C C . VAL A 1 89 ? -12.862 18.652 3.948 1.00 86.44 89 VAL A C 1
ATOM 716 O O . VAL A 1 89 ? -12.810 18.655 2.726 1.00 86.44 89 VAL A O 1
ATOM 719 N N . LYS A 1 90 ? -14.032 18.717 4.598 1.00 85.88 90 LYS A N 1
ATOM 720 C CA . LYS A 1 90 ? -15.354 18.687 3.936 1.00 85.88 90 LYS A CA 1
ATOM 721 C C . LYS A 1 90 ? -15.607 19.775 2.891 1.00 85.88 90 LYS A C 1
ATOM 723 O O . LYS A 1 90 ? -16.586 19.675 2.162 1.00 85.88 90 LYS A O 1
ATOM 728 N N . LYS A 1 91 ? -14.820 20.851 2.878 1.00 83.94 91 LYS A N 1
ATOM 729 C CA . LYS A 1 91 ? -14.966 21.934 1.895 1.00 83.94 91 LYS A CA 1
ATOM 730 C C . LYS A 1 91 ? -14.170 21.687 0.613 1.00 83.94 91 LYS A C 1
ATOM 732 O O . LYS A 1 91 ? -14.462 22.343 -0.379 1.00 83.94 91 LYS A O 1
ATOM 737 N N . GLU A 1 92 ? -13.190 20.787 0.654 1.00 76.69 92 GLU A N 1
ATOM 738 C CA . GLU A 1 92 ? -12.225 20.539 -0.427 1.00 76.69 92 GLU A CA 1
ATOM 739 C C . GLU A 1 92 ? -12.497 19.233 -1.203 1.00 76.69 92 GLU A C 1
ATOM 741 O O . GLU A 1 92 ? -11.876 19.001 -2.239 1.00 76.69 92 GLU A O 1
ATOM 746 N N . ILE A 1 93 ? -13.415 18.391 -0.712 1.00 61.12 93 ILE A N 1
ATOM 747 C CA . ILE A 1 93 ? -13.942 17.176 -1.371 1.00 61.12 93 ILE A CA 1
ATOM 748 C C . ILE A 1 93 ? -15.300 17.462 -2.005 1.00 61.12 93 ILE A C 1
ATOM 750 O O . ILE A 1 93 ? -15.530 16.968 -3.130 1.00 61.12 93 ILE A O 1
#

Sequence (93 aa):
MFGKMNWPFAILMTTSIFFSSHLQAAPQKVVAQVNAEKITLAEFNEEYDRVEAETINPPPKEIFLEDLVRYEIGAQEAEKQKIDQDPIVKKEI